Protein AF-A0A2E8S2K3-F1 (afdb_monomer_lite)

Foldseek 3Di:
DVVVQVVCQVPFPPPDDLQDADDVCNLVCVAPQVVCVVVVHPDRDQAQAEEEAEQCTQYNQVSNCNRCVRHVYYHYDHSYPNRVVSNVSNCVNVVD

Structure (mmCIF, N/CA/C/O backbone):
data_AF-A0A2E8S2K3-F1
#
_entry.id   AF-A0A2E8S2K3-F1
#
loop_
_atom_site.group_PDB
_atom_site.id
_atom_site.type_symbol
_atom_site.label_atom_id
_atom_site.label_alt_id
_atom_site.label_comp_id
_atom_site.label_asym_id
_atom_site.label_entity_id
_atom_site.label_seq_id
_atom_site.pdbx_PDB_ins_code
_atom_site.Cartn_x
_atom_site.Cartn_y
_atom_site.Cartn_z
_atom_site.occupancy
_atom_site.B_iso_or_equiv
_atom_site.auth_seq_id
_atom_site.auth_comp_id
_atom_site.auth_asym_id
_atom_site.auth_atom_id
_atom_site.pdbx_PDB_model_num
ATOM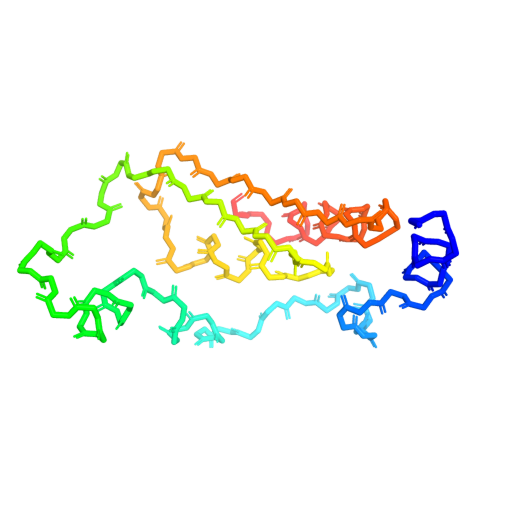 1 N N . MET A 1 1 ? -1.783 3.889 -21.599 1.00 75.12 1 MET A N 1
ATOM 2 C CA . MET A 1 1 ? -1.768 3.026 -20.392 1.00 75.12 1 MET A CA 1
ATOM 3 C C . MET A 1 1 ? -0.647 1.987 -20.382 1.00 75.12 1 MET A C 1
ATOM 5 O O . MET A 1 1 ? 0.036 1.906 -19.371 1.00 75.12 1 MET A O 1
ATOM 9 N N . LYS A 1 2 ? -0.394 1.239 -21.471 1.00 88.50 2 LYS A N 1
ATOM 10 C CA . LYS A 1 2 ? 0.684 0.225 -21.518 1.00 88.50 2 LYS A CA 1
ATOM 11 C C . LYS A 1 2 ? 2.078 0.780 -21.166 1.00 88.50 2 LYS A C 1
ATOM 13 O O . LYS A 1 2 ? 2.719 0.249 -20.277 1.00 88.50 2 LYS A O 1
ATOM 18 N N . VAL A 1 3 ? 2.484 1.905 -21.764 1.00 94.00 3 VAL A N 1
ATOM 19 C CA . VAL A 1 3 ? 3.794 2.543 -21.496 1.00 94.00 3 VAL A CA 1
ATOM 20 C C . VAL A 1 3 ? 3.989 2.890 -20.014 1.00 94.00 3 VAL A C 1
ATOM 22 O O . VAL A 1 3 ? 5.053 2.648 -19.459 1.00 94.00 3 VAL A O 1
ATOM 25 N N . VAL A 1 4 ? 2.948 3.408 -19.354 1.00 90.19 4 VAL A N 1
ATOM 26 C CA . VAL A 1 4 ? 2.991 3.760 -17.924 1.00 90.19 4 VAL A CA 1
ATOM 27 C C . VAL A 1 4 ? 3.124 2.501 -17.068 1.00 90.19 4 VAL A C 1
ATOM 29 O O . VAL A 1 4 ? 3.975 2.440 -16.186 1.00 90.19 4 VAL A O 1
ATOM 32 N N . ARG A 1 5 ? 2.328 1.467 -17.364 1.00 91.56 5 ARG A N 1
ATOM 33 C CA . ARG A 1 5 ? 2.430 0.163 -16.698 1.00 91.56 5 ARG A CA 1
ATOM 34 C C . ARG A 1 5 ? 3.833 -0.427 -16.839 1.00 91.56 5 ARG A C 1
ATOM 36 O O . ARG A 1 5 ? 4.417 -0.843 -15.844 1.00 91.56 5 ARG A O 1
ATOM 43 N N . ASP A 1 6 ? 4.372 -0.446 -18.054 1.00 94.62 6 ASP A N 1
ATOM 44 C CA . ASP A 1 6 ? 5.693 -1.005 -18.348 1.00 94.62 6 ASP A CA 1
ATOM 45 C C . ASP A 1 6 ? 6.795 -0.225 -17.616 1.00 94.62 6 ASP A C 1
ATOM 47 O O . ASP A 1 6 ? 7.707 -0.829 -17.048 1.00 94.62 6 ASP A O 1
ATOM 51 N N . PHE A 1 7 ? 6.670 1.105 -17.543 1.00 94.31 7 PHE A N 1
ATOM 52 C CA . PHE A 1 7 ? 7.575 1.953 -16.773 1.00 94.31 7 PHE A CA 1
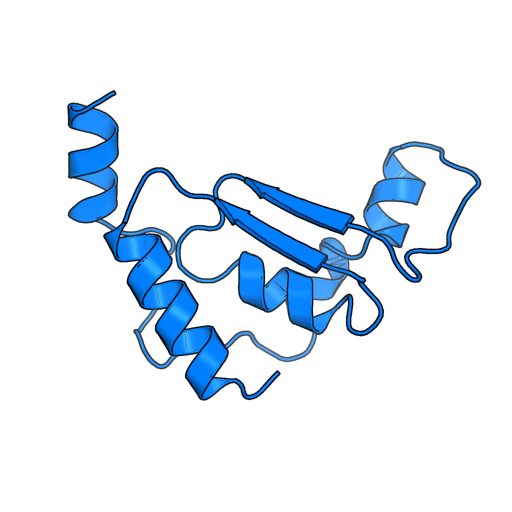ATOM 53 C C . PHE A 1 7 ? 7.578 1.587 -15.282 1.00 94.31 7 PHE A C 1
ATOM 55 O O . PHE A 1 7 ? 8.640 1.286 -14.741 1.00 94.31 7 PHE A O 1
ATOM 62 N N . TYR A 1 8 ? 6.415 1.532 -14.625 1.00 91.81 8 TYR A N 1
ATOM 63 C CA . TYR A 1 8 ? 6.336 1.179 -13.199 1.00 91.81 8 TYR A CA 1
ATOM 64 C C . TYR A 1 8 ? 6.652 -0.295 -12.913 1.00 91.81 8 TYR A C 1
ATOM 66 O O . TYR A 1 8 ? 7.054 -0.637 -11.800 1.00 91.81 8 TYR A O 1
ATOM 74 N N . ASN A 1 9 ? 6.499 -1.185 -13.894 1.00 91.31 9 ASN A N 1
ATOM 75 C CA . ASN A 1 9 ? 6.978 -2.560 -13.775 1.00 91.31 9 ASN A CA 1
ATOM 76 C C . ASN A 1 9 ? 8.511 -2.617 -13.797 1.00 91.31 9 ASN A C 1
ATOM 78 O O . ASN A 1 9 ? 9.103 -3.389 -13.039 1.00 91.31 9 ASN A O 1
ATOM 82 N N . ARG A 1 10 ? 9.157 -1.808 -14.648 1.00 94.25 10 ARG A N 1
ATOM 83 C CA . ARG A 1 10 ? 10.621 -1.727 -14.743 1.00 94.25 10 ARG A CA 1
ATOM 84 C C . ARG A 1 10 ? 11.238 -0.984 -13.557 1.00 94.25 10 ARG A C 1
ATOM 86 O O . ARG A 1 10 ? 12.293 -1.385 -13.071 1.00 94.25 10 ARG A O 1
ATOM 93 N N . PHE A 1 11 ? 10.567 0.058 -13.078 1.00 92.00 11 PHE A N 1
ATOM 94 C CA . PHE A 1 11 ? 11.019 0.934 -11.999 1.00 92.00 11 PHE A CA 1
ATOM 95 C C . PHE A 1 11 ? 9.942 1.031 -10.905 1.00 92.00 11 PHE A C 1
ATOM 97 O O . PHE A 1 11 ? 9.227 2.031 -10.820 1.00 92.00 11 PHE A O 1
ATOM 104 N N . PRO A 1 12 ? 9.781 -0.016 -10.076 1.00 88.44 12 PRO A N 1
ATOM 105 C CA . PRO A 1 12 ? 8.750 -0.035 -9.047 1.00 88.44 12 PRO A CA 1
ATOM 106 C C . PRO A 1 12 ? 9.007 1.031 -7.979 1.00 88.44 12 PRO A C 1
ATOM 108 O O . PRO A 1 12 ? 10.140 1.219 -7.529 1.00 88.44 12 PRO A O 1
ATOM 111 N N . TYR A 1 13 ? 7.931 1.688 -7.546 1.00 87.00 13 TYR A N 1
ATOM 112 C CA . TYR A 1 13 ? 7.965 2.763 -6.559 1.00 87.00 13 TYR A CA 1
ATOM 113 C C . TYR A 1 13 ? 7.161 2.399 -5.290 1.00 87.00 13 TYR A C 1
ATOM 115 O O . TYR A 1 13 ? 6.096 1.785 -5.400 1.00 87.00 13 TYR A O 1
ATOM 123 N N . PRO A 1 14 ? 7.638 2.764 -4.085 1.00 86.62 14 PRO A N 1
ATOM 124 C CA . PRO A 1 14 ? 8.969 3.319 -3.828 1.00 86.62 14 PRO A CA 1
ATOM 125 C C . PRO A 1 14 ? 10.081 2.274 -4.063 1.00 86.62 14 PRO A C 1
ATOM 127 O O . PRO A 1 14 ? 9.832 1.074 -3.880 1.00 86.62 14 PRO A O 1
ATOM 130 N N . PRO A 1 15 ? 11.304 2.691 -4.463 1.00 87.00 15 PRO A N 1
ATOM 131 C CA . PRO A 1 15 ? 12.419 1.794 -4.786 1.00 87.00 15 PRO A CA 1
ATOM 132 C C . PRO A 1 15 ? 13.128 1.295 -3.517 1.00 87.00 15 PRO A C 1
ATOM 134 O O . PRO A 1 15 ? 14.323 1.486 -3.315 1.00 87.00 15 PRO A O 1
ATOM 137 N N . ILE A 1 16 ? 12.370 0.669 -2.625 1.00 89.06 16 ILE A N 1
ATOM 138 C CA . ILE A 1 16 ? 12.865 0.167 -1.341 1.00 89.06 16 ILE A CA 1
ATOM 139 C C . ILE A 1 16 ? 13.317 -1.302 -1.439 1.00 89.06 16 ILE A C 1
ATOM 141 O O . ILE A 1 16 ? 12.743 -2.067 -2.230 1.00 89.06 16 ILE A O 1
ATOM 145 N N . PRO A 1 17 ? 14.298 -1.738 -0.617 1.00 88.94 17 PRO A N 1
ATOM 146 C CA . PRO A 1 17 ? 14.768 -3.124 -0.592 1.00 88.94 17 PRO A CA 1
ATOM 147 C C . PRO A 1 17 ? 13.630 -4.118 -0.361 1.00 88.94 17 PRO A C 1
ATOM 149 O O . PRO A 1 17 ? 12.739 -3.865 0.448 1.00 88.94 17 PRO A O 1
ATOM 152 N N . THR A 1 18 ? 13.649 -5.269 -1.035 1.00 80.56 18 THR A N 1
ATOM 153 C CA . THR A 1 18 ? 12.549 -6.258 -1.013 1.00 80.56 18 THR A CA 1
ATOM 154 C C . THR A 1 18 ? 12.181 -6.737 0.394 1.00 80.56 18 THR A C 1
ATOM 156 O O . THR A 1 18 ? 11.014 -7.006 0.656 1.00 80.56 18 THR A O 1
ATOM 159 N N . LEU A 1 19 ? 13.163 -6.800 1.297 1.00 87.19 19 LEU A N 1
ATOM 160 C CA . LEU A 1 19 ? 12.996 -7.235 2.687 1.00 87.19 19 LEU A CA 1
ATOM 161 C C . LEU A 1 19 ? 12.726 -6.082 3.666 1.00 87.19 19 LEU A C 1
ATOM 163 O O . LEU A 1 19 ? 12.576 -6.318 4.860 1.00 87.19 19 LEU A O 1
ATOM 167 N N . ALA A 1 20 ? 12.683 -4.835 3.188 1.00 90.75 20 ALA A N 1
ATOM 168 C CA . ALA A 1 20 ? 12.339 -3.704 4.036 1.00 90.75 20 ALA A CA 1
ATOM 169 C C . ALA A 1 20 ? 10.857 -3.779 4.425 1.00 90.75 20 ALA A C 1
ATOM 171 O O . ALA A 1 20 ? 9.990 -3.854 3.550 1.00 90.75 20 ALA A O 1
ATOM 172 N N . LEU A 1 21 ? 10.596 -3.737 5.730 1.00 92.19 21 LEU A N 1
ATOM 173 C CA . LEU A 1 21 ? 9.269 -3.590 6.323 1.00 92.19 21 LEU A CA 1
ATOM 174 C C . LEU A 1 21 ? 9.042 -2.128 6.743 1.00 92.19 21 LEU A C 1
ATOM 176 O O . LEU A 1 21 ? 10.024 -1.392 6.914 1.00 92.19 21 LEU A O 1
ATOM 180 N N . PRO A 1 22 ? 7.781 -1.689 6.907 1.00 90.62 22 PRO A N 1
ATOM 181 C CA . PRO A 1 22 ? 7.497 -0.385 7.481 1.00 90.62 22 PRO A CA 1
ATOM 182 C C . PRO A 1 22 ? 8.152 -0.217 8.850 1.00 90.62 22 PRO A C 1
ATOM 184 O O . PRO A 1 22 ? 8.305 -1.161 9.630 1.00 90.62 22 PRO A O 1
ATOM 187 N N . ARG A 1 23 ? 8.540 1.018 9.166 1.00 91.19 23 ARG A N 1
ATOM 188 C CA . ARG A 1 23 ? 8.940 1.356 10.534 1.00 91.19 23 ARG A CA 1
ATOM 189 C C . ARG A 1 23 ? 7.691 1.426 11.406 1.00 91.19 23 ARG A C 1
ATOM 191 O O . ARG A 1 23 ? 6.653 1.915 10.966 1.00 91.19 23 ARG A O 1
ATOM 198 N N . ARG A 1 24 ? 7.813 1.038 12.678 1.00 86.94 24 ARG A N 1
ATOM 199 C CA . ARG A 1 24 ? 6.719 1.189 13.650 1.00 86.94 24 ARG A CA 1
ATOM 200 C C . ARG A 1 24 ? 6.186 2.622 13.643 1.00 86.94 24 ARG A C 1
ATOM 202 O O . ARG A 1 24 ? 6.941 3.571 13.843 1.00 86.94 24 ARG A O 1
ATOM 209 N N . GLY A 1 25 ? 4.881 2.765 13.430 1.00 87.62 25 GLY A N 1
ATOM 210 C CA . GLY A 1 25 ? 4.201 4.060 13.417 1.00 87.62 25 GLY A CA 1
ATOM 211 C C . GLY A 1 25 ? 4.380 4.883 12.138 1.00 87.62 25 GLY A C 1
ATOM 212 O O . GLY A 1 25 ? 3.889 6.008 12.101 1.00 87.62 25 GLY A O 1
ATOM 213 N N . GLN A 1 26 ? 5.019 4.348 11.091 1.00 91.94 26 GLN A N 1
ATOM 214 C CA . GLN A 1 26 ? 5.145 5.021 9.792 1.00 91.94 26 GLN A CA 1
ATOM 215 C C . GLN A 1 26 ? 3.777 5.391 9.197 1.00 91.94 26 GLN A C 1
ATOM 217 O O . GLN A 1 26 ? 3.643 6.444 8.583 1.00 91.94 26 GLN A O 1
ATOM 222 N N . GLY A 1 27 ? 2.757 4.561 9.428 1.00 93.31 27 GLY A N 1
ATOM 223 C CA . GLY A 1 27 ? 1.405 4.772 8.917 1.00 93.31 27 GLY A CA 1
ATOM 224 C C . GLY A 1 27 ? 0.524 5.721 9.718 1.00 93.31 27 GLY A C 1
ATOM 225 O O . GLY A 1 27 ? -0.612 5.925 9.317 1.00 93.31 27 GLY A O 1
ATOM 226 N N . LYS A 1 28 ? 0.986 6.303 10.836 1.00 93.19 28 LYS A N 1
ATOM 227 C CA . LYS A 1 28 ? 0.132 7.156 11.692 1.00 93.19 28 LYS A CA 1
ATOM 228 C C . LYS A 1 28 ? -0.620 8.258 10.922 1.00 93.19 28 LYS A C 1
ATOM 230 O O . LYS A 1 28 ? -1.807 8.420 11.184 1.00 93.19 28 LYS A O 1
ATOM 235 N N . PRO A 1 29 ? -0.002 8.979 9.964 1.00 92.88 29 PRO A N 1
ATOM 236 C CA . PRO A 1 29 ? -0.718 9.989 9.179 1.00 92.88 29 PRO A CA 1
ATOM 237 C C . PRO A 1 29 ? -1.791 9.415 8.242 1.00 92.88 29 PRO A C 1
ATOM 239 O O . PRO A 1 29 ? -2.636 10.163 7.767 1.00 92.88 29 PRO A O 1
ATOM 242 N N . LEU A 1 30 ? -1.750 8.109 7.960 1.00 92.44 30 LEU A N 1
ATOM 243 C CA . LEU A 1 30 ? -2.710 7.403 7.109 1.00 92.44 30 LEU A CA 1
ATOM 244 C C . LEU A 1 30 ? -3.904 6.841 7.892 1.00 92.44 30 LEU A C 1
ATOM 246 O O . LEU A 1 30 ? -4.762 6.205 7.285 1.00 92.44 30 LEU A O 1
ATOM 250 N N . ALA A 1 31 ? -3.961 7.028 9.214 1.00 91.38 31 ALA A N 1
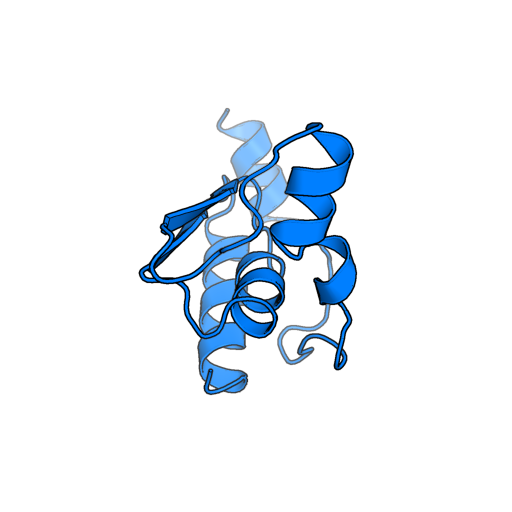ATOM 251 C CA . ALA A 1 31 ? -5.097 6.588 10.016 1.00 91.38 31 ALA A CA 1
ATOM 252 C C . ALA A 1 31 ? -6.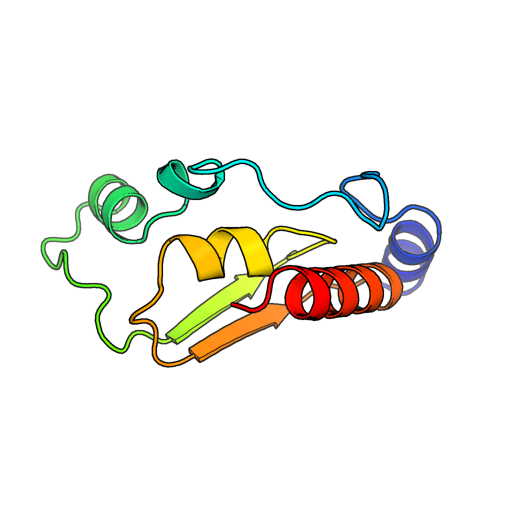391 7.283 9.561 1.00 91.38 31 ALA A C 1
ATOM 254 O O . ALA A 1 31 ? -6.398 8.482 9.261 1.00 91.38 31 ALA A O 1
ATOM 255 N N . TYR A 1 32 ? -7.493 6.535 9.535 1.00 90.06 32 TYR A N 1
ATOM 256 C CA . TYR A 1 32 ? -8.807 7.025 9.122 1.00 90.06 32 TYR A CA 1
ATOM 257 C C . TYR A 1 32 ? -9.211 8.301 9.866 1.00 90.06 32 TYR A C 1
ATOM 259 O O . TYR A 1 32 ? -9.709 9.237 9.248 1.00 90.06 32 TYR A O 1
ATOM 267 N N . GLU A 1 33 ? -8.950 8.375 11.170 1.00 88.94 33 GLU A N 1
ATOM 268 C CA . GLU A 1 33 ? -9.279 9.517 12.024 1.00 88.94 33 GLU A CA 1
ATOM 269 C C . GLU A 1 33 ? -8.579 10.794 11.579 1.00 88.94 33 GLU A C 1
ATOM 271 O O . GLU A 1 33 ? -9.183 11.865 11.604 1.00 88.94 33 GLU A O 1
ATOM 276 N N . VAL A 1 34 ? -7.327 10.683 11.131 1.00 90.69 34 VAL A N 1
ATOM 277 C CA . VAL A 1 34 ? -6.574 11.822 10.597 1.00 90.69 34 VAL A CA 1
ATOM 278 C C . VAL A 1 34 ? -7.265 12.330 9.332 1.00 90.69 34 VAL A C 1
ATOM 280 O O . VAL A 1 34 ? -7.519 13.524 9.197 1.00 90.69 34 VAL A O 1
ATOM 283 N N . GLY A 1 35 ? -7.661 11.425 8.432 1.00 89.62 35 GLY A N 1
ATOM 284 C CA . GLY A 1 35 ? -8.430 11.782 7.237 1.00 89.62 35 GLY A CA 1
ATOM 285 C C . GLY A 1 35 ? -9.813 12.365 7.553 1.00 89.62 35 GLY A C 1
ATOM 286 O O . GLY A 1 35 ? -10.225 13.347 6.937 1.00 89.62 35 GLY A O 1
ATOM 287 N N . ALA A 1 36 ? -10.522 11.800 8.532 1.00 89.62 36 ALA A N 1
ATOM 288 C CA . ALA A 1 36 ? -11.836 12.263 8.970 1.00 89.62 36 ALA A CA 1
ATOM 289 C C . ALA A 1 36 ? -11.780 13.692 9.531 1.00 89.62 36 ALA A C 1
ATOM 291 O O . ALA A 1 36 ? -12.653 14.498 9.207 1.00 89.62 36 ALA A O 1
ATOM 292 N N . GLN A 1 37 ? -10.726 14.025 10.287 1.00 89.62 37 GLN A N 1
ATOM 293 C CA . GLN A 1 37 ? -10.462 15.385 10.763 1.00 89.62 37 GLN A CA 1
ATOM 294 C C . GLN A 1 37 ? -10.295 16.368 9.599 1.00 89.62 37 GLN A C 1
ATOM 296 O O . GLN A 1 37 ? -10.975 17.390 9.568 1.00 89.62 37 GLN A O 1
ATOM 301 N N . PHE A 1 38 ? -9.465 16.043 8.601 1.00 90.38 38 PHE A N 1
ATOM 302 C CA . PHE A 1 38 ? -9.297 16.896 7.414 1.00 90.38 38 PHE A CA 1
ATOM 303 C C . PHE A 1 38 ? -10.581 17.041 6.587 1.00 90.38 38 PHE A C 1
ATOM 305 O O . PHE A 1 38 ? -10.797 18.071 5.952 1.00 90.38 38 PHE A O 1
ATOM 312 N N . ALA A 1 39 ? -11.440 16.022 6.598 1.00 89.31 39 ALA A N 1
ATOM 313 C CA . ALA A 1 39 ? -12.717 16.020 5.896 1.00 89.31 39 ALA A CA 1
ATOM 314 C C . ALA A 1 39 ? -13.875 16.640 6.704 1.00 89.31 39 ALA A C 1
ATOM 316 O O . ALA A 1 39 ? -15.015 16.579 6.243 1.00 89.31 39 ALA A O 1
ATOM 317 N N . ASN A 1 40 ? -13.614 17.202 7.894 1.00 87.88 40 ASN A N 1
ATOM 318 C CA . ASN A 1 40 ? -14.630 17.716 8.822 1.00 87.88 40 ASN A CA 1
ATOM 319 C C . ASN A 1 40 ? -15.757 16.705 9.118 1.00 87.88 40 ASN A C 1
ATOM 321 O O . ASN A 1 40 ? -16.925 17.075 9.254 1.00 87.88 40 ASN A O 1
ATOM 325 N N . ARG A 1 41 ? -15.426 15.411 9.195 1.00 84.88 41 ARG A N 1
ATOM 326 C CA . ARG A 1 41 ? -16.386 14.357 9.540 1.00 84.88 41 ARG A CA 1
ATOM 327 C C . ARG A 1 41 ? -16.494 14.202 11.053 1.00 84.88 41 ARG A C 1
ATOM 329 O O . ARG A 1 41 ? -15.496 14.225 11.767 1.00 84.88 41 ARG A O 1
ATOM 336 N N . THR A 1 42 ? -17.719 14.003 11.528 1.00 76.06 42 THR A N 1
ATOM 337 C CA . THR A 1 42 ? -18.030 13.785 12.948 1.00 76.06 42 THR A CA 1
ATOM 338 C C . THR A 1 42 ? -17.871 12.325 13.376 1.00 76.06 42 THR A C 1
ATOM 340 O O . THR A 1 42 ? -17.620 12.059 14.548 1.00 76.06 42 THR A O 1
ATOM 343 N N . GLU A 1 43 ? -17.972 11.374 12.443 1.00 70.00 43 GLU A N 1
ATOM 344 C CA . GLU A 1 43 ? -17.724 9.954 12.709 1.00 70.00 43 GLU A CA 1
ATOM 345 C C . GLU A 1 43 ? -16.226 9.649 12.769 1.00 70.00 43 GLU A C 1
ATOM 347 O O . GLU A 1 43 ? -15.505 9.768 11.777 1.00 70.00 43 GLU A O 1
ATOM 352 N N . GLN A 1 44 ? -15.778 9.205 13.943 1.00 65.44 44 GLN A N 1
ATOM 353 C CA . GLN A 1 44 ? -14.373 8.907 14.235 1.00 65.44 44 GLN A CA 1
ATOM 354 C C . GLN A 1 44 ? -14.066 7.404 14.301 1.00 65.44 44 GLN A C 1
ATOM 356 O O . GLN A 1 44 ? -12.937 7.033 14.599 1.00 65.44 44 GLN A O 1
ATOM 361 N N . SER A 1 45 ? -15.041 6.522 14.052 1.00 72.12 45 SER A N 1
ATOM 362 C CA . SER A 1 45 ? -14.808 5.076 14.146 1.00 72.12 45 SER A CA 1
ATOM 363 C C . SER A 1 45 ? -14.458 4.469 12.790 1.00 72.12 45 SER A C 1
ATOM 365 O O . SER A 1 45 ? -15.201 4.613 11.822 1.00 72.12 45 SER A O 1
ATOM 367 N N . HIS A 1 46 ? -13.336 3.751 12.745 1.00 74.56 46 HIS A N 1
ATOM 368 C CA . HIS A 1 46 ? -12.886 2.952 11.602 1.00 74.56 46 HIS A CA 1
ATOM 369 C C . HIS A 1 46 ? -13.164 1.450 11.784 1.00 74.56 46 HIS A C 1
ATOM 371 O O . HIS A 1 46 ? -12.636 0.618 11.040 1.00 74.56 46 HIS A O 1
ATOM 377 N N . ASP A 1 47 ? -13.974 1.073 12.774 1.00 84.38 47 ASP A N 1
ATOM 378 C CA . ASP A 1 47 ? -14.266 -0.333 13.040 1.00 84.38 47 ASP A CA 1
ATOM 379 C C . ASP A 1 47 ? -15.050 -0.965 11.898 1.00 84.38 47 ASP A C 1
ATOM 381 O O . ASP A 1 47 ? -16.027 -0.407 11.401 1.00 84.38 47 ASP A O 1
ATOM 385 N N . ASN A 1 48 ? -14.616 -2.157 11.473 1.00 87.75 48 ASN A N 1
ATOM 386 C CA . ASN A 1 48 ? -15.279 -2.940 10.431 1.00 87.75 48 ASN A CA 1
ATOM 387 C C . ASN A 1 48 ? -15.400 -2.198 9.078 1.00 87.75 48 ASN A C 1
ATOM 389 O O . ASN A 1 48 ? -16.219 -2.563 8.226 1.00 87.75 48 ASN A O 1
ATOM 393 N N . CYS A 1 49 ? -14.575 -1.169 8.855 1.00 89.38 49 CYS A N 1
ATOM 394 C CA . CYS A 1 49 ? -14.549 -0.424 7.602 1.00 89.38 49 CYS A CA 1
ATOM 395 C C . CYS A 1 49 ? -13.909 -1.241 6.466 1.00 89.38 49 CYS A C 1
ATOM 397 O O . CYS A 1 49 ? -13.177 -2.211 6.690 1.00 89.38 49 CYS A O 1
ATOM 399 N N . ARG A 1 50 ? -14.191 -0.849 5.220 1.00 94.06 50 ARG A N 1
ATOM 400 C CA . ARG A 1 50 ? -13.522 -1.381 4.026 1.00 94.06 50 ARG A CA 1
ATOM 401 C C . ARG A 1 50 ? -12.665 -0.280 3.421 1.00 94.06 50 ARG A C 1
ATOM 403 O O . ARG A 1 50 ? -13.185 0.791 3.121 1.00 94.06 50 ARG A O 1
ATOM 410 N N . ILE A 1 51 ? -11.380 -0.552 3.231 1.00 94.44 51 ILE A N 1
ATOM 411 C CA . ILE A 1 51 ? -10.398 0.437 2.784 1.00 94.44 51 ILE A CA 1
ATOM 412 C C . ILE A 1 51 ? -9.895 0.060 1.391 1.00 94.44 51 ILE A C 1
ATOM 414 O O . ILE A 1 51 ? -9.511 -1.085 1.152 1.00 94.44 51 ILE A O 1
ATOM 418 N N . LEU A 1 52 ? -9.874 1.031 0.477 1.00 96.94 52 LEU A N 1
ATOM 419 C CA . LEU A 1 52 ? -9.216 0.926 -0.824 1.00 96.94 52 LEU A CA 1
ATOM 420 C C . LEU A 1 52 ? -7.945 1.777 -0.809 1.00 96.94 52 LEU A C 1
ATOM 422 O O . LEU A 1 52 ? -8.011 2.986 -0.606 1.00 96.94 52 LEU A O 1
ATOM 426 N N . VAL A 1 53 ? -6.803 1.155 -1.082 1.00 97.12 53 VAL A N 1
ATOM 427 C CA . VAL A 1 53 ? -5.516 1.828 -1.274 1.00 97.12 53 VAL A CA 1
ATOM 428 C C . VAL A 1 53 ? -5.212 1.840 -2.768 1.00 97.12 53 VAL A C 1
ATOM 430 O O . VAL A 1 53 ? -4.839 0.815 -3.340 1.00 97.12 53 VAL A O 1
ATOM 433 N N . ALA A 1 54 ? -5.405 2.991 -3.409 1.00 97.00 54 ALA A N 1
ATOM 434 C CA . ALA A 1 54 ? -5.115 3.184 -4.826 1.00 97.00 54 ALA A CA 1
ATOM 435 C C . ALA A 1 54 ? -3.700 3.735 -5.028 1.00 97.00 54 ALA A C 1
ATOM 437 O O . ALA A 1 54 ? -3.319 4.705 -4.382 1.00 97.00 54 ALA A O 1
ATOM 438 N N . GLY A 1 55 ? -2.930 3.118 -5.928 1.00 95.50 55 GLY A N 1
ATOM 439 C CA . GLY A 1 55 ? -1.506 3.431 -6.071 1.00 95.50 55 GLY A CA 1
ATOM 440 C C . GLY A 1 55 ? -0.694 2.884 -4.899 1.00 95.50 55 GLY A C 1
ATOM 441 O O . GLY A 1 55 ? 0.177 3.567 -4.370 1.00 95.50 55 GLY A O 1
ATOM 442 N N . ALA A 1 56 ? -1.013 1.661 -4.463 1.00 95.62 56 ALA A N 1
ATOM 443 C CA . ALA A 1 56 ? -0.408 1.043 -3.284 1.00 95.62 56 ALA A CA 1
ATOM 444 C C . ALA A 1 56 ? 1.108 0.808 -3.415 1.00 95.62 56 ALA A C 1
ATOM 446 O O . ALA A 1 56 ? 1.789 0.550 -2.415 1.00 95.62 56 ALA A O 1
ATOM 447 N N . GLY A 1 57 ? 1.637 0.855 -4.641 1.00 95.44 57 GLY A N 1
ATOM 448 C CA . GLY A 1 57 ? 3.043 0.663 -4.925 1.00 95.44 57 GLY A CA 1
ATOM 449 C C . GLY A 1 57 ? 3.548 -0.635 -4.314 1.00 95.44 57 GLY A C 1
ATOM 450 O O . GLY A 1 57 ? 2.920 -1.692 -4.410 1.00 95.44 57 GLY A O 1
ATOM 451 N N . THR A 1 58 ? 4.712 -0.556 -3.678 1.00 95.88 58 THR A N 1
ATOM 452 C CA . THR A 1 58 ? 5.345 -1.734 -3.081 1.00 95.88 58 THR A CA 1
ATOM 453 C C . THR A 1 58 ? 5.136 -1.875 -1.568 1.00 95.88 58 THR A C 1
ATOM 455 O O . THR A 1 58 ? 5.580 -2.879 -1.005 1.00 95.88 58 THR A O 1
ATOM 458 N N . LEU A 1 59 ? 4.501 -0.904 -0.896 1.00 95.19 59 LEU A N 1
ATOM 459 C CA . LEU A 1 59 ? 4.480 -0.828 0.575 1.00 95.19 59 LEU A CA 1
ATOM 460 C C . LEU A 1 59 ? 3.159 -0.322 1.174 1.00 95.19 59 LEU A C 1
ATOM 462 O O . LEU A 1 59 ? 2.767 -0.807 2.232 1.00 95.19 59 LEU A O 1
ATOM 466 N N . GLU A 1 60 ? 2.471 0.619 0.529 1.00 95.44 60 GLU A N 1
ATOM 467 C CA . GLU A 1 60 ? 1.429 1.431 1.174 1.00 95.44 60 GLU A CA 1
ATOM 468 C C . GLU A 1 60 ? 0.276 0.597 1.742 1.00 95.44 60 GLU A C 1
ATOM 470 O O . GLU A 1 60 ? -0.194 0.859 2.845 1.00 95.44 60 GLU A O 1
ATOM 475 N N . GLY A 1 61 ? -0.127 -0.471 1.046 1.00 95.69 61 GLY A N 1
ATOM 476 C CA . GLY A 1 61 ? -1.171 -1.375 1.538 1.00 95.69 61 GLY A CA 1
ATOM 477 C C . GLY A 1 61 ? -0.833 -2.029 2.885 1.00 95.69 61 GLY A C 1
ATOM 478 O O . GLY A 1 61 ? -1.715 -2.188 3.722 1.00 95.69 61 GLY A O 1
ATOM 479 N N . LEU A 1 62 ? 0.442 -2.356 3.118 1.00 95.38 62 LEU A N 1
ATOM 480 C CA . LEU A 1 62 ? 0.923 -2.907 4.387 1.00 95.38 62 LEU A CA 1
ATOM 481 C C . LEU A 1 62 ? 0.934 -1.829 5.482 1.00 95.38 62 LEU A C 1
ATOM 483 O O . LEU A 1 62 ? 0.469 -2.075 6.587 1.00 95.38 62 LEU A O 1
ATOM 487 N N . VAL A 1 63 ? 1.390 -0.616 5.158 1.00 95.69 63 VAL A N 1
ATOM 488 C CA . VAL A 1 63 ? 1.406 0.522 6.097 1.00 95.69 63 VAL A CA 1
ATOM 489 C C . VAL A 1 63 ? -0.007 0.870 6.570 1.00 95.69 63 VAL A C 1
ATOM 491 O O . VAL A 1 63 ? -0.228 1.106 7.755 1.00 95.69 63 VAL A O 1
ATOM 494 N N . VAL A 1 64 ? -0.972 0.877 5.648 1.00 95.69 64 VAL A N 1
ATOM 495 C CA . VAL A 1 64 ? -2.385 1.108 5.965 1.00 95.69 64 VAL A CA 1
ATOM 496 C C . VAL A 1 64 ? -2.941 -0.022 6.832 1.00 95.69 64 VAL A C 1
ATOM 498 O O . VAL A 1 64 ? -3.689 0.256 7.766 1.00 95.69 64 VAL A O 1
ATOM 501 N N . ALA A 1 65 ? -2.565 -1.275 6.573 1.00 94.81 65 ALA A N 1
ATOM 502 C CA . ALA A 1 65 ? -3.010 -2.407 7.381 1.00 94.81 65 ALA A CA 1
ATOM 503 C C . ALA A 1 65 ? -2.510 -2.344 8.832 1.00 94.81 65 ALA A C 1
ATOM 505 O O . ALA A 1 65 ? -3.291 -2.594 9.747 1.00 94.81 65 ALA A O 1
ATOM 506 N N . GLU A 1 66 ? -1.261 -1.924 9.062 1.00 93.38 66 GLU A N 1
ATOM 507 C CA . GLU A 1 66 ? -0.692 -1.798 10.414 1.00 93.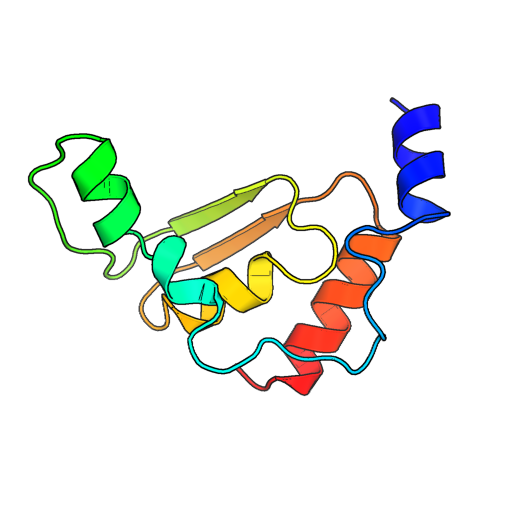38 66 GLU A CA 1
ATOM 508 C C . GLU A 1 66 ? -1.452 -0.811 11.313 1.00 93.38 66 GLU A C 1
ATOM 510 O O . GLU A 1 66 ? -1.471 -0.978 12.533 1.00 93.38 66 GLU A O 1
ATOM 515 N N . VAL A 1 67 ? -2.074 0.217 10.731 1.00 93.56 67 VAL A N 1
ATOM 516 C CA . VAL A 1 67 ? -2.816 1.239 11.487 1.00 93.56 67 VAL A CA 1
ATOM 517 C C . VAL A 1 67 ? -4.328 1.016 11.501 1.00 93.56 67 VAL A C 1
ATOM 519 O O . VAL A 1 67 ? -5.031 1.743 12.194 1.00 93.56 67 VAL A O 1
ATOM 522 N N . HIS A 1 68 ? -4.830 -0.015 10.813 1.00 93.62 68 HIS A N 1
ATOM 523 C CA . HIS A 1 68 ? -6.247 -0.392 10.822 1.00 93.62 68 HIS A CA 1
ATOM 524 C C . HIS A 1 68 ? -6.450 -1.891 11.117 1.00 93.62 68 HIS A C 1
ATOM 526 O O . HIS A 1 68 ? -7.074 -2.596 10.319 1.00 93.62 68 HIS A O 1
ATOM 532 N N . PRO A 1 69 ? -6.002 -2.405 12.280 1.00 92.12 69 PRO A N 1
ATOM 533 C CA . PRO A 1 69 ? -6.122 -3.830 12.619 1.00 92.12 69 PRO A CA 1
ATOM 534 C C . PRO A 1 69 ? -7.578 -4.315 12.749 1.00 92.12 69 PRO A C 1
ATOM 536 O O . PRO A 1 69 ? -7.837 -5.513 12.752 1.00 92.12 69 PRO A O 1
ATOM 539 N N . ARG A 1 70 ? -8.537 -3.386 12.868 1.00 92.50 70 ARG A N 1
ATOM 540 C CA . ARG A 1 70 ? -9.981 -3.660 12.969 1.00 92.50 70 ARG A CA 1
ATOM 541 C C . ARG A 1 70 ? -10.740 -3.408 11.662 1.00 92.50 70 ARG A C 1
ATOM 543 O O . ARG A 1 70 ? -11.971 -3.473 11.648 1.00 92.50 70 ARG A O 1
ATOM 550 N N . ALA A 1 71 ? -10.037 -3.115 10.565 1.00 93.38 71 ALA A N 1
ATOM 551 C CA . ALA A 1 71 ? -10.665 -3.030 9.254 1.00 93.38 71 ALA A CA 1
ATOM 552 C C . ALA A 1 71 ? -11.220 -4.400 8.847 1.00 93.38 71 ALA A C 1
ATOM 554 O O . ALA A 1 71 ? -10.580 -5.435 9.015 1.00 93.38 71 ALA A O 1
ATOM 555 N N . ARG A 1 72 ? -12.409 -4.402 8.246 1.00 94.69 72 ARG A N 1
ATOM 556 C CA . ARG A 1 72 ? -13.022 -5.615 7.693 1.00 94.69 72 ARG A CA 1
ATOM 557 C C . ARG A 1 72 ? -12.249 -6.137 6.492 1.00 94.69 72 ARG A C 1
ATOM 559 O O . ARG A 1 72 ? -12.206 -7.338 6.243 1.00 94.69 72 ARG A O 1
ATOM 566 N N . GLN A 1 73 ? -11.755 -5.212 5.677 1.00 95.19 73 GLN A N 1
ATOM 567 C CA . GLN A 1 73 ? -11.101 -5.523 4.419 1.00 95.19 73 GLN A CA 1
ATOM 568 C C . GLN A 1 73 ? -10.222 -4.358 3.988 1.00 95.19 73 GLN A C 1
ATOM 570 O O . GLN A 1 73 ? -10.645 -3.204 4.043 1.00 95.19 73 GLN A O 1
ATOM 575 N N . ILE A 1 74 ? -9.042 -4.684 3.472 1.00 95.75 74 ILE A N 1
ATOM 576 C CA . ILE A 1 74 ? -8.160 -3.732 2.808 1.00 95.75 74 ILE A CA 1
ATOM 577 C C . ILE A 1 74 ? -7.874 -4.271 1.412 1.00 95.75 74 ILE A C 1
ATOM 579 O O . ILE A 1 74 ? -7.402 -5.396 1.250 1.00 95.75 74 ILE A O 1
ATOM 583 N N . VAL A 1 75 ? -8.195 -3.475 0.399 1.00 97.81 75 VAL A N 1
ATOM 584 C CA . VAL A 1 75 ? -7.928 -3.780 -1.005 1.00 97.81 75 VAL A CA 1
ATOM 585 C C . VAL A 1 75 ? -6.857 -2.818 -1.491 1.00 97.81 75 VAL A C 1
ATOM 587 O O . VAL A 1 75 ? -7.059 -1.610 -1.491 1.00 97.81 75 VAL A O 1
ATOM 590 N N . ALA A 1 76 ? -5.715 -3.351 -1.909 1.00 97.75 76 ALA A N 1
ATOM 591 C CA . ALA A 1 76 ? -4.626 -2.574 -2.484 1.00 97.75 76 ALA A CA 1
ATOM 592 C C . ALA A 1 76 ? -4.596 -2.773 -4.001 1.00 97.75 76 ALA A C 1
ATOM 594 O O . ALA A 1 76 ? -4.563 -3.910 -4.477 1.00 97.75 76 ALA A O 1
ATOM 595 N N . VAL A 1 77 ? -4.595 -1.674 -4.754 1.00 97.81 77 VAL A N 1
ATOM 596 C CA . VAL A 1 77 ? -4.518 -1.690 -6.217 1.00 97.81 77 VAL A CA 1
ATOM 597 C C . VAL A 1 77 ? -3.347 -0.848 -6.700 1.00 97.81 77 VAL A C 1
ATOM 599 O O . VAL A 1 77 ? -3.062 0.227 -6.171 1.00 97.81 77 VAL A O 1
ATOM 602 N N . ASP A 1 78 ? -2.678 -1.338 -7.735 1.00 97.06 78 ASP A N 1
ATOM 603 C CA . ASP A 1 78 ? -1.605 -0.633 -8.421 1.00 97.06 78 ASP A CA 1
ATOM 604 C C . ASP A 1 78 ? -1.611 -1.013 -9.904 1.00 97.06 78 ASP A C 1
ATOM 606 O O . ASP A 1 78 ? -2.080 -2.088 -10.282 1.00 97.06 78 ASP A O 1
ATOM 610 N N . ILE A 1 79 ? -1.100 -0.126 -10.755 1.00 95.94 79 ILE A N 1
ATOM 611 C CA . ILE A 1 79 ? -0.976 -0.396 -12.189 1.00 95.94 79 ILE A CA 1
ATOM 612 C C . ILE A 1 79 ? 0.156 -1.391 -12.488 1.00 95.94 79 ILE A C 1
ATOM 614 O O . ILE A 1 79 ? 0.116 -2.065 -13.520 1.00 95.94 79 ILE A O 1
ATOM 618 N N . SER A 1 80 ? 1.159 -1.466 -11.609 1.00 95.31 80 SER A N 1
ATOM 619 C CA . SER A 1 80 ? 2.339 -2.321 -11.717 1.00 95.31 80 SER A CA 1
ATOM 620 C C . SER A 1 80 ? 2.133 -3.642 -10.986 1.00 95.31 80 SER A C 1
ATOM 622 O O . SER A 1 80 ? 2.074 -3.703 -9.756 1.00 95.31 80 SER A O 1
ATOM 624 N N . GLU A 1 81 ? 2.102 -4.733 -11.749 1.00 95.25 81 GLU A N 1
ATOM 625 C CA . GLU A 1 81 ? 2.041 -6.081 -11.182 1.00 95.25 81 GLU A CA 1
ATOM 626 C C . GLU A 1 81 ? 3.305 -6.385 -10.367 1.00 95.25 81 GLU A C 1
ATOM 628 O O . GLU A 1 81 ? 3.226 -6.992 -9.300 1.00 95.25 81 GLU A O 1
ATOM 633 N N . ASN A 1 82 ? 4.474 -5.904 -10.805 1.00 94.56 82 ASN A N 1
ATOM 634 C CA . ASN A 1 82 ? 5.721 -6.086 -10.059 1.00 94.56 82 ASN A CA 1
ATOM 635 C C . ASN A 1 82 ? 5.675 -5.392 -8.692 1.00 94.56 82 ASN A C 1
ATOM 637 O O . ASN A 1 82 ? 6.195 -5.929 -7.709 1.00 94.56 82 ASN A O 1
ATOM 641 N N . SER A 1 83 ? 5.043 -4.218 -8.611 1.00 95.56 83 SER A N 1
ATOM 642 C CA . SER A 1 83 ? 4.824 -3.532 -7.339 1.00 95.56 83 SER A CA 1
ATOM 643 C C . SER A 1 83 ? 3.931 -4.356 -6.411 1.00 95.56 83 SER A C 1
ATOM 645 O O . SER A 1 83 ? 4.316 -4.611 -5.266 1.00 95.56 83 SER A O 1
ATOM 647 N N . LEU A 1 84 ? 2.814 -4.881 -6.929 1.00 96.00 84 LEU A N 1
ATOM 648 C CA . LEU A 1 84 ? 1.899 -5.738 -6.168 1.00 96.00 84 LEU A CA 1
ATOM 649 C C . LEU A 1 84 ? 2.553 -7.048 -5.716 1.00 96.00 84 LEU A C 1
ATOM 651 O O . LEU A 1 84 ? 2.348 -7.476 -4.583 1.00 96.00 84 LEU A O 1
ATOM 655 N N . GLN A 1 85 ? 3.385 -7.678 -6.546 1.00 94.81 85 GLN A N 1
ATOM 656 C CA . GLN A 1 85 ? 4.133 -8.876 -6.154 1.00 94.81 85 GLN A CA 1
ATOM 657 C C . GLN A 1 85 ? 5.097 -8.596 -4.994 1.00 94.81 85 GLN A C 1
ATOM 659 O O . GLN A 1 85 ? 5.195 -9.401 -4.066 1.00 94.81 85 GLN A O 1
ATOM 664 N N . ARG A 1 86 ? 5.790 -7.451 -5.012 1.00 94.88 86 ARG A N 1
ATOM 665 C CA . ARG A 1 86 ? 6.658 -7.028 -3.901 1.00 94.88 86 ARG A CA 1
ATOM 666 C C . ARG A 1 86 ? 5.849 -6.740 -2.639 1.00 94.88 86 ARG A C 1
ATOM 668 O O . ARG A 1 86 ? 6.239 -7.200 -1.569 1.00 94.88 86 ARG A O 1
ATOM 675 N N . LEU A 1 87 ? 4.717 -6.046 -2.768 1.00 95.31 87 LEU A N 1
ATOM 676 C CA . LEU A 1 87 ? 3.808 -5.777 -1.654 1.00 95.31 87 LEU A CA 1
ATOM 677 C C . LEU A 1 87 ? 3.301 -7.081 -1.016 1.00 95.31 87 LEU A C 1
ATOM 679 O O . LEU A 1 87 ? 3.412 -7.243 0.196 1.00 95.31 87 LEU A O 1
ATOM 683 N N . ARG A 1 88 ? 2.845 -8.053 -1.820 1.00 94.81 88 ARG A N 1
ATOM 684 C CA . ARG A 1 88 ? 2.409 -9.380 -1.340 1.00 94.81 88 ARG A CA 1
ATOM 685 C C . ARG A 1 88 ? 3.501 -10.089 -0.534 1.00 94.81 88 ARG A C 1
ATOM 687 O O . ARG A 1 88 ? 3.221 -10.599 0.547 1.00 94.81 88 ARG A O 1
ATOM 694 N N . ARG A 1 89 ? 4.749 -10.083 -1.018 1.00 94.12 89 ARG A N 1
ATOM 695 C CA . ARG A 1 89 ? 5.889 -10.675 -0.290 1.00 94.12 89 ARG A CA 1
ATOM 696 C C . ARG A 1 89 ? 6.134 -9.982 1.050 1.00 94.12 89 ARG A C 1
ATOM 698 O O . ARG A 1 89 ? 6.393 -10.654 2.040 1.00 94.12 89 ARG A O 1
ATOM 705 N N . ARG A 1 90 ? 6.032 -8.652 1.108 1.00 94.12 90 ARG A N 1
ATOM 706 C CA . ARG A 1 90 ? 6.199 -7.908 2.366 1.00 94.12 90 ARG A CA 1
ATOM 707 C C . ARG A 1 90 ? 5.101 -8.203 3.372 1.00 94.12 90 ARG A C 1
ATOM 709 O O . ARG A 1 90 ? 5.414 -8.382 4.539 1.00 94.12 90 ARG A O 1
ATOM 716 N N . ILE A 1 91 ? 3.852 -8.311 2.922 1.00 93.62 91 ILE A N 1
ATOM 717 C CA . ILE A 1 91 ? 2.732 -8.710 3.785 1.00 93.62 91 ILE A CA 1
ATOM 718 C C . ILE A 1 91 ? 3.011 -10.091 4.400 1.00 93.62 91 ILE A C 1
ATOM 720 O O . ILE A 1 91 ? 2.916 -10.255 5.612 1.00 93.62 91 ILE A O 1
ATOM 724 N N . GLN A 1 92 ? 3.465 -11.056 3.591 1.00 93.12 92 GLN A N 1
ATOM 725 C CA . GLN A 1 92 ? 3.848 -12.388 4.081 1.00 93.12 92 GLN A CA 1
ATOM 726 C C . GLN A 1 92 ? 4.987 -12.341 5.117 1.00 93.12 92 GLN A C 1
ATOM 728 O O . GLN A 1 92 ? 4.968 -13.096 6.086 1.00 93.12 92 GLN A O 1
ATOM 733 N N . LEU A 1 93 ? 5.971 -11.455 4.931 1.00 92.50 93 LEU A N 1
ATOM 734 C CA . LEU A 1 93 ? 7.081 -11.269 5.874 1.00 92.50 93 LEU A CA 1
ATOM 735 C C . LEU A 1 93 ? 6.654 -10.568 7.171 1.00 92.50 93 LEU A C 1
ATOM 737 O O . LEU A 1 93 ? 7.182 -10.896 8.231 1.00 92.50 93 LEU A O 1
ATOM 741 N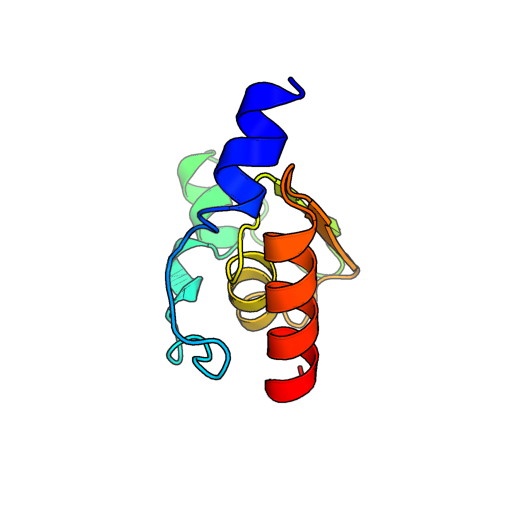 N . ALA A 1 94 ? 5.719 -9.620 7.089 1.00 90.00 94 ALA A N 1
ATOM 742 C CA . ALA A 1 94 ? 5.237 -8.840 8.225 1.00 90.00 94 ALA A CA 1
ATOM 743 C C . ALA A 1 94 ? 4.369 -9.656 9.195 1.00 90.00 94 ALA A C 1
ATOM 745 O O . ALA A 1 94 ? 4.317 -9.317 10.374 1.00 90.00 94 ALA A O 1
ATOM 746 N N . ARG A 1 95 ? 3.740 -10.745 8.718 1.00 84.06 95 ARG A N 1
ATOM 747 C CA . ARG A 1 95 ? 2.858 -11.626 9.513 1.00 84.06 95 ARG A CA 1
ATOM 748 C C . ARG A 1 95 ? 1.720 -10.870 10.217 1.00 84.06 95 ARG A C 1
ATOM 750 O O . ARG A 1 95 ? 1.386 -11.188 11.358 1.00 84.06 95 ARG A O 1
ATOM 757 N N . ILE A 1 96 ? 1.178 -9.864 9.536 1.00 70.69 96 ILE A N 1
ATOM 758 C CA . ILE A 1 96 ? -0.013 -9.112 9.952 1.00 70.69 96 ILE A CA 1
ATOM 759 C C . ILE A 1 96 ? -1.304 -9.777 9.480 1.00 70.69 96 ILE A C 1
ATOM 761 O O . ILE A 1 96 ? -1.251 -10.509 8.463 1.00 70.69 96 ILE A O 1
#

Sequence (96 aa):
MKVVRDFYNRFPYPPIPTLALPRRGQGKPLAYEVGAQFANRTEQSHDNCRILVAGAGTLEGLVVAEVHPRARQIVAVDISENSLQRLRRRIQLARI

Radius of gyration: 14.28 Å; chains: 1; bounding box: 33×30×36 Å

Secondary structure (DSSP, 8-state):
-HHHHHHHHHS-SS---TTPPPPTTTTGGGSHHHHHHHTT-S----TT-EEEEET-TTTHHHHHHHH-TT-SEEEEE-S-HHHHHHHHHHHHHHT-

pLDDT: mean 90.9, std 6.36, range [65.44, 97.81]